Protein AF-A0A1C3F1T4-F1 (afdb_monomer)

Solvent-accessible surface area (backbone atoms only — not comparable to full-atom values): 3656 Å² total; per-residue (Å²): 119,94,44,44,42,52,41,32,50,53,47,47,51,38,41,74,72,69,41,85,41,74,49,78,45,40,32,65,41,44,64,49,22,48,74,45,49,54,52,38,62,74,67,69,53,81,65,49,78,51,66,56,91,48,80,68,80,90,68,88,131

Sequence (61 aa):
MQSEAGAAGSFHGSLQAGALTTTYTASQGLLLMVPNMHKIAGELLPGVFHVSARALLVHAL

Mean predicted aligned error: 2.79 Å

Foldseek 3Di:
DPALLVVLVVQLVCQVVVHADEEEEEAPSVVSNVVSVVVCVVVVGRYYYHYDYDYHDPDDD

Nearest PDB structures (foldseek):
  2c3m-assembly1_A  TM=9.742E-01  e=1.307E-06  Desulfocurvibacter africanus
  6cio-assembly2_D  TM=9.715E-01  e=3.187E-06  Moorella thermoacetica ATCC 39073
  6ciq-assembly2_C  TM=9.704E-01  e=3.413E-06  Moorella thermoacetica ATCC 39073
  6cin-assembly3_E  TM=9.710E-01  e=4.192E-06  Moorella thermoacetica ATCC 39073
  3om1-assembly1_A  TM=4.835E-01  e=2.337E+00  Rattus norvegicus

Secondary structure (DSSP, 8-state):
--SHHHHHHHHHHHHHTT---EEEE-THHHHHHHHHHHHHHHTT---EEEE---PPPSS--

Structure (mmCIF, N/CA/C/O backbone):
data_AF-A0A1C3F1T4-F1
#
_entry.id   AF-A0A1C3F1T4-F1
#
loop_
_at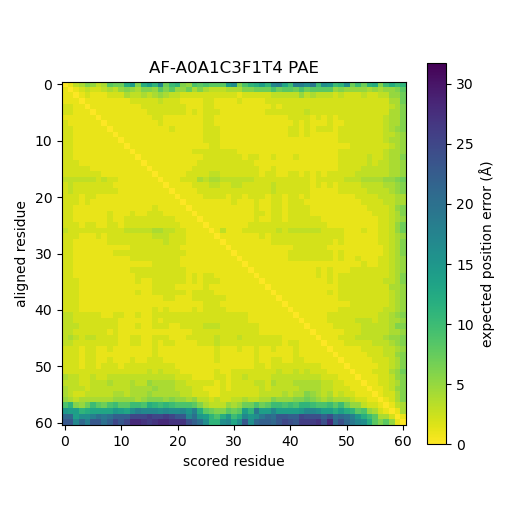om_site.group_PDB
_atom_site.id
_atom_site.type_symbol
_atom_site.label_atom_id
_atom_site.label_alt_id
_atom_site.label_comp_id
_atom_site.label_asym_id
_atom_site.label_entity_id
_atom_site.label_seq_id
_atom_site.pdbx_PDB_ins_code
_atom_site.Cartn_x
_atom_site.Cartn_y
_atom_site.Cartn_z
_atom_site.occupancy
_atom_site.B_iso_or_equiv
_atom_site.auth_seq_id
_atom_site.auth_comp_id
_atom_site.auth_asym_id
_atom_site.auth_atom_id
_atom_site.pdbx_PDB_model_num
ATOM 1 N N . MET A 1 1 ? 1.202 14.369 -4.526 1.00 80.12 1 MET A N 1
ATOM 2 C CA . MET A 1 1 ? 2.446 13.854 -3.904 1.00 80.12 1 MET A CA 1
ATOM 3 C C . MET A 1 1 ? 3.593 14.100 -4.859 1.00 80.12 1 MET A C 1
ATOM 5 O O . MET A 1 1 ? 3.342 14.040 -6.053 1.00 80.12 1 MET A O 1
ATOM 9 N N . GLN A 1 2 ? 4.803 14.359 -4.361 1.00 94.62 2 GLN A N 1
ATOM 10 C CA . GLN A 1 2 ? 5.976 14.619 -5.215 1.00 94.62 2 GLN A CA 1
ATOM 11 C C . GLN A 1 2 ? 6.798 13.356 -5.538 1.00 94.62 2 GLN A C 1
ATOM 13 O O . GLN A 1 2 ? 7.576 13.357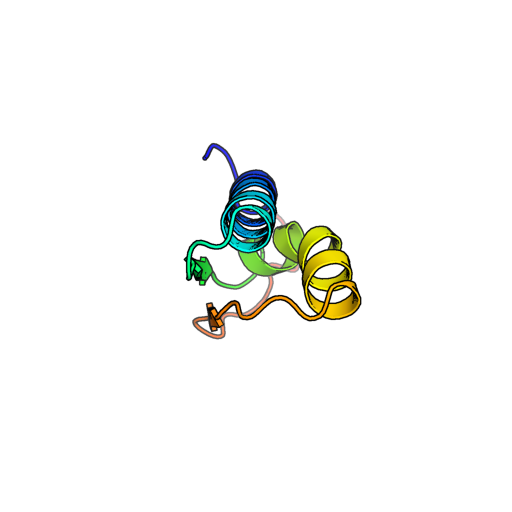 -6.480 1.00 94.62 2 GLN A O 1
ATOM 18 N N . SER A 1 3 ? 6.623 12.277 -4.770 1.00 96.81 3 SER A N 1
ATOM 19 C CA . SER A 1 3 ? 7.238 10.966 -5.004 1.00 96.81 3 SER A CA 1
ATOM 20 C C . SER A 1 3 ? 6.378 9.861 -4.399 1.00 96.81 3 SER A C 1
ATOM 22 O O . SER A 1 3 ? 5.487 10.130 -3.582 1.00 96.81 3 SER A O 1
ATOM 24 N N . GLU A 1 4 ? 6.674 8.613 -4.742 1.00 98.31 4 GLU A N 1
ATOM 25 C CA . GLU A 1 4 ? 6.037 7.435 -4.163 1.00 98.31 4 GLU A CA 1
ATOM 26 C C . GLU A 1 4 ? 6.316 7.301 -2.660 1.00 98.31 4 GLU A C 1
ATOM 28 O O . GLU A 1 4 ? 5.442 6.851 -1.923 1.00 98.31 4 GLU A O 1
ATOM 33 N N . ALA A 1 5 ? 7.463 7.784 -2.168 1.00 97.88 5 ALA A N 1
ATOM 34 C CA . ALA A 1 5 ? 7.723 7.864 -0.727 1.00 97.88 5 ALA A CA 1
ATOM 35 C C . ALA A 1 5 ? 6.719 8.793 -0.025 1.00 97.88 5 ALA A C 1
ATOM 37 O O . ALA A 1 5 ? 6.134 8.426 0.997 1.00 97.88 5 ALA A O 1
ATOM 38 N N . GLY A 1 6 ? 6.472 9.978 -0.600 1.00 98.06 6 GLY A N 1
ATOM 39 C CA . GLY A 1 6 ? 5.437 10.891 -0.112 1.00 98.06 6 GLY A CA 1
ATOM 40 C C . GLY A 1 6 ? 4.045 10.273 -0.228 1.00 98.06 6 GLY A C 1
ATOM 41 O O . GLY A 1 6 ? 3.260 10.351 0.716 1.00 98.06 6 GLY A O 1
ATOM 42 N N . ALA A 1 7 ? 3.776 9.587 -1.346 1.00 98.38 7 ALA A N 1
ATOM 43 C CA . ALA A 1 7 ? 2.523 8.877 -1.575 1.00 98.38 7 ALA A CA 1
ATOM 44 C C . ALA A 1 7 ? 2.231 7.833 -0.498 1.00 98.38 7 ALA A C 1
ATOM 46 O O . ALA A 1 7 ? 1.130 7.819 0.049 1.00 98.38 7 ALA A O 1
ATOM 47 N N . ALA A 1 8 ? 3.227 7.030 -0.129 1.00 98.38 8 ALA A N 1
ATOM 48 C CA . ALA A 1 8 ? 3.108 6.060 0.950 1.00 98.38 8 ALA A CA 1
ATOM 49 C C . ALA A 1 8 ? 2.909 6.723 2.324 1.00 98.38 8 ALA A C 1
ATOM 51 O O . ALA A 1 8 ? 2.203 6.173 3.164 1.00 98.38 8 ALA A O 1
ATOM 52 N N . GLY A 1 9 ? 3.477 7.916 2.536 1.00 98.19 9 GLY A N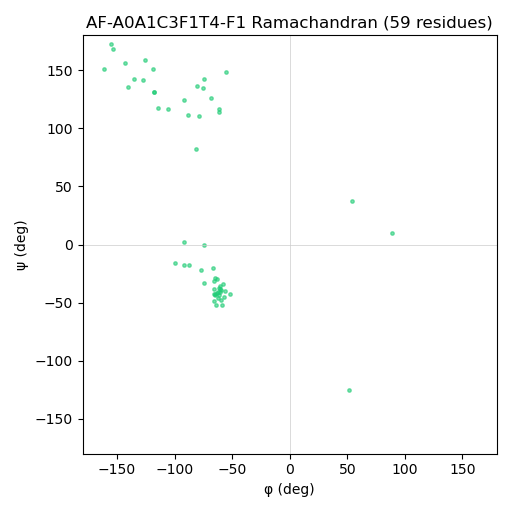 1
ATOM 53 C CA . GLY A 1 9 ? 3.298 8.698 3.758 1.00 98.19 9 GLY A CA 1
ATOM 54 C C . GLY A 1 9 ? 1.854 9.153 3.974 1.00 98.19 9 GLY A C 1
ATOM 55 O O . GLY A 1 9 ? 1.286 8.881 5.030 1.00 98.19 9 GLY A O 1
ATOM 56 N N . SER A 1 10 ? 1.211 9.802 2.994 1.00 98.50 10 SER A N 1
ATOM 57 C CA . SER A 1 10 ? -0.209 10.154 3.193 1.00 98.50 10 SER A CA 1
ATOM 58 C C . SER A 1 10 ? -1.155 8.973 3.003 1.00 98.50 10 SER A C 1
ATOM 60 O O . SER A 1 10 ? -2.238 9.008 3.570 1.00 98.50 10 SER A O 1
ATOM 62 N N . PHE A 1 11 ? -0.759 7.912 2.290 1.00 98.56 11 PHE A N 1
ATOM 63 C CA . PHE A 1 11 ? -1.486 6.640 2.322 1.00 98.56 11 PHE A CA 1
ATOM 64 C C . PHE A 1 11 ? -1.538 6.079 3.754 1.00 98.56 11 PHE A C 1
ATOM 66 O O . PHE A 1 11 ? -2.623 5.778 4.244 1.00 98.56 11 PHE A O 1
ATOM 73 N N . HIS A 1 12 ? -0.403 6.036 4.465 1.00 98.75 12 HIS A N 1
ATOM 74 C CA . HIS A 1 12 ? -0.349 5.655 5.883 1.00 98.75 12 HI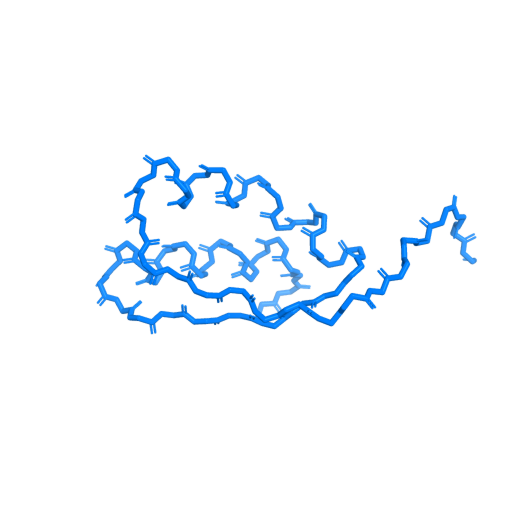S A CA 1
ATOM 75 C C . HIS A 1 12 ? -1.217 6.575 6.752 1.00 98.75 12 HIS A C 1
ATOM 77 O O . HIS A 1 12 ? -2.092 6.091 7.467 1.00 98.75 12 HIS A O 1
ATOM 83 N N . GLY A 1 13 ? -1.039 7.896 6.646 1.00 98.62 13 GLY A N 1
ATOM 84 C CA . GLY A 1 13 ? -1.804 8.859 7.446 1.00 98.62 13 GLY A CA 1
ATOM 85 C C . GLY A 1 13 ? -3.318 8.800 7.200 1.00 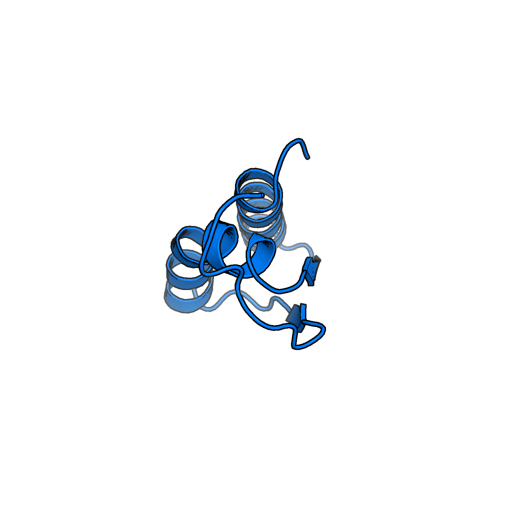98.62 13 GLY A C 1
ATOM 86 O O . GLY A 1 13 ? -4.099 8.907 8.140 1.00 98.62 13 GLY A O 1
ATOM 87 N N . SER A 1 14 ? -3.741 8.572 5.954 1.00 98.62 14 SER A N 1
ATOM 88 C CA . SER A 1 14 ? -5.155 8.416 5.587 1.00 98.62 14 SER A CA 1
ATOM 89 C C . SER A 1 14 ? -5.773 7.165 6.222 1.00 98.62 14 SER A C 1
ATOM 91 O O . SER A 1 14 ? -6.868 7.233 6.781 1.00 98.62 14 SER A O 1
ATOM 93 N N . LEU A 1 15 ? -5.042 6.044 6.222 1.00 98.56 15 LEU A N 1
ATOM 94 C CA . LEU A 1 15 ? -5.471 4.821 6.904 1.00 98.56 15 LEU A CA 1
ATOM 95 C C . LEU A 1 15 ? -5.557 5.007 8.424 1.00 98.56 15 LEU A C 1
ATOM 97 O O . LEU A 1 15 ? -6.542 4.586 9.026 1.00 98.56 15 LEU A O 1
ATOM 101 N N . GLN A 1 16 ? -4.572 5.672 9.040 1.00 98.50 16 GLN A N 1
ATOM 102 C CA . GLN A 1 16 ? -4.618 5.999 10.473 1.00 98.50 16 GLN A CA 1
ATOM 103 C C . GLN A 1 16 ? -5.815 6.889 10.826 1.00 98.50 16 GLN A C 1
ATOM 105 O O . GLN A 1 16 ? -6.415 6.727 11.885 1.00 98.50 16 GLN A O 1
ATOM 110 N N . ALA A 1 17 ? -6.190 7.806 9.931 1.00 98.56 17 ALA A N 1
ATOM 111 C CA . ALA A 1 17 ? -7.361 8.663 10.092 1.00 98.56 17 ALA A CA 1
ATOM 112 C C . ALA A 1 17 ? -8.703 7.933 9.855 1.00 98.56 17 ALA A C 1
ATOM 114 O O . ALA A 1 17 ? -9.760 8.553 9.969 1.00 98.56 17 ALA A O 1
ATOM 115 N N . GLY A 1 18 ? -8.685 6.633 9.535 1.00 97.94 18 GLY A N 1
ATOM 116 C CA . GLY A 1 18 ? -9.881 5.802 9.368 1.00 97.94 18 GLY A CA 1
ATOM 117 C C . GLY A 1 18 ? -10.473 5.793 7.956 1.00 97.94 18 GLY A C 1
ATOM 118 O O . GLY A 1 18 ? -11.564 5.258 7.760 1.00 97.94 18 GLY A O 1
ATOM 119 N N . ALA A 1 19 ? -9.781 6.355 6.961 1.00 98.56 19 ALA A N 1
ATOM 120 C CA . ALA A 1 19 ? -10.228 6.325 5.573 1.00 98.56 19 ALA A CA 1
ATOM 121 C C . ALA A 1 19 ? -9.644 5.113 4.830 1.00 98.56 19 ALA A C 1
ATOM 123 O O . ALA A 1 19 ? -8.424 4.950 4.735 1.00 98.56 19 ALA A O 1
ATOM 124 N N . LEU A 1 20 ? -10.511 4.282 4.241 1.00 98.25 20 LEU A N 1
ATOM 125 C CA . LEU A 1 20 ? -10.079 3.188 3.366 1.00 98.25 20 LEU A CA 1
ATOM 126 C C . LEU A 1 20 ? -9.344 3.765 2.157 1.00 98.25 20 LEU A C 1
ATOM 128 O O . LEU A 1 20 ? -9.915 4.509 1.361 1.00 98.25 20 LEU A O 1
ATOM 132 N N . THR A 1 21 ? -8.064 3.425 2.037 1.00 98.62 21 THR A N 1
ATOM 133 C CA . THR A 1 21 ? -7.161 4.044 1.068 1.00 98.62 21 THR A CA 1
ATOM 134 C C . THR A 1 21 ? -6.470 2.966 0.242 1.00 98.62 21 THR A C 1
ATOM 136 O O . THR A 1 21 ? -6.094 1.909 0.751 1.00 98.62 21 THR A O 1
ATOM 139 N N . THR A 1 22 ? -6.297 3.239 -1.049 1.00 98.56 22 THR A N 1
ATOM 140 C CA . THR A 1 22 ? -5.546 2.403 -1.992 1.00 98.56 22 THR A CA 1
ATOM 141 C C . THR A 1 22 ? -4.472 3.237 -2.688 1.00 98.56 22 THR A C 1
ATOM 143 O O . THR A 1 22 ? -4.565 4.466 -2.728 1.00 98.56 22 THR A O 1
ATOM 146 N N . THR A 1 23 ? -3.448 2.591 -3.237 1.00 98.62 23 THR A N 1
ATOM 147 C CA . THR A 1 23 ? -2.439 3.251 -4.075 1.00 98.62 23 THR A CA 1
ATOM 148 C C . THR A 1 23 ? -1.998 2.356 -5.228 1.00 98.62 23 THR A C 1
ATOM 150 O O . THR A 1 23 ? -2.103 1.131 -5.151 1.00 98.62 23 THR A O 1
ATOM 153 N N . TYR A 1 24 ? -1.489 2.972 -6.293 1.00 98.56 24 TYR A N 1
ATOM 154 C CA . TYR A 1 24 ? -0.981 2.297 -7.486 1.00 98.56 24 TYR A CA 1
ATOM 155 C C . TYR A 1 24 ? 0.509 2.601 -7.651 1.00 98.56 24 TYR A C 1
ATOM 157 O O . TYR A 1 24 ? 0.915 3.759 -7.565 1.00 98.56 24 TYR A O 1
ATOM 165 N N . THR A 1 25 ? 1.336 1.581 -7.880 1.00 98.56 25 THR A N 1
ATOM 166 C CA . THR A 1 25 ? 2.791 1.758 -8.045 1.00 98.56 25 THR A CA 1
ATOM 167 C C . THR A 1 25 ? 3.424 0.625 -8.860 1.00 98.56 25 THR A C 1
ATOM 169 O O . THR A 1 25 ? 2.761 -0.354 -9.205 1.00 98.56 25 THR A O 1
ATOM 172 N N . ALA A 1 26 ? 4.710 0.760 -9.193 1.00 98.50 26 ALA A N 1
ATOM 173 C CA . ALA A 1 26 ? 5.496 -0.242 -9.911 1.00 98.50 26 ALA A CA 1
ATOM 174 C C . ALA A 1 26 ? 7.008 -0.012 -9.750 1.00 98.50 26 ALA A C 1
ATOM 176 O O . ALA A 1 26 ? 7.463 1.133 -9.718 1.00 98.50 26 ALA A O 1
ATOM 177 N N . SER A 1 27 ? 7.810 -1.083 -9.813 1.00 97.69 27 SER A N 1
ATOM 178 C CA . SER A 1 27 ? 9.282 -1.013 -9.920 1.00 97.69 27 SER A CA 1
ATOM 179 C C . SER A 1 27 ? 9.911 -0.094 -8.850 1.00 97.69 27 SER A C 1
ATOM 181 O O . SER A 1 27 ? 9.647 -0.276 -7.664 1.00 97.69 27 SER A O 1
ATOM 183 N N . GLN A 1 28 ? 10.711 0.899 -9.247 1.00 97.44 28 GLN A N 1
ATOM 184 C CA . GLN A 1 28 ? 11.419 1.822 -8.353 1.00 97.44 28 GLN A CA 1
ATOM 185 C C . GLN A 1 28 ? 10.485 2.597 -7.417 1.00 97.44 28 GLN A C 1
ATOM 187 O O . GLN A 1 28 ? 10.824 2.818 -6.257 1.00 97.44 28 GLN A O 1
ATOM 192 N N . GLY A 1 29 ? 9.278 2.930 -7.880 1.00 97.81 29 GLY A N 1
ATOM 193 C CA . GLY A 1 29 ? 8.275 3.572 -7.040 1.00 97.81 29 GLY A CA 1
ATOM 194 C C . GLY A 1 29 ? 7.897 2.710 -5.834 1.00 97.81 29 GLY A C 1
ATOM 195 O O . GLY A 1 29 ? 7.775 3.228 -4.729 1.00 97.81 29 GLY A O 1
ATOM 196 N N . LEU A 1 30 ? 7.786 1.385 -6.003 1.00 98.31 30 LEU A N 1
ATOM 197 C CA . LEU A 1 30 ? 7.470 0.471 -4.900 1.00 98.31 30 LEU A CA 1
ATOM 198 C C . LEU A 1 30 ? 8.591 0.440 -3.853 1.00 98.31 30 LEU A C 1
ATOM 200 O O . LEU A 1 30 ? 8.295 0.426 -2.660 1.00 98.31 30 LEU A O 1
ATOM 204 N N . LEU A 1 31 ? 9.861 0.492 -4.272 1.00 97.75 31 LEU A N 1
ATOM 205 C CA . LEU A 1 31 ? 10.996 0.517 -3.339 1.00 97.75 31 LEU A CA 1
ATOM 206 C C . LEU A 1 31 ? 10.956 1.737 -2.414 1.00 97.75 31 LEU A C 1
ATOM 208 O O . LEU A 1 31 ? 11.230 1.617 -1.221 1.00 97.75 31 LEU A O 1
ATOM 212 N N . LEU A 1 32 ? 10.541 2.891 -2.937 1.00 98.19 32 LEU A N 1
ATOM 213 C CA . LEU A 1 32 ? 10.383 4.114 -2.148 1.00 98.19 32 LEU A CA 1
ATOM 214 C C . LEU A 1 32 ? 9.248 4.023 -1.112 1.00 98.19 32 LEU A C 1
ATOM 216 O O . LEU A 1 32 ? 9.242 4.781 -0.142 1.00 98.19 32 LEU A O 1
ATOM 220 N N . MET A 1 33 ? 8.299 3.098 -1.285 1.00 98.56 33 MET A N 1
ATOM 221 C CA . MET A 1 33 ? 7.187 2.887 -0.352 1.00 98.56 33 MET A CA 1
ATOM 222 C C . MET A 1 33 ? 7.520 1.903 0.784 1.00 98.56 33 MET A C 1
ATOM 224 O O . MET A 1 33 ? 6.839 1.926 1.812 1.00 98.56 33 MET A O 1
ATOM 228 N N . VAL A 1 34 ? 8.569 1.078 0.645 1.00 98.38 34 VAL A N 1
ATOM 229 C CA . VAL A 1 34 ? 8.925 -0.003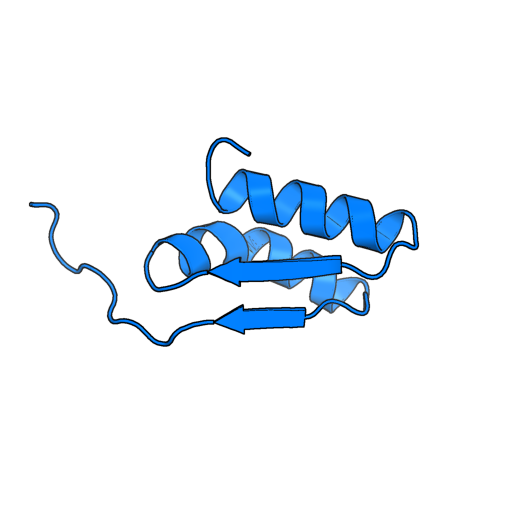 1.592 1.00 98.38 34 VAL A CA 1
ATOM 230 C C . VAL A 1 34 ? 9.024 0.457 3.056 1.00 98.38 34 VAL A C 1
ATOM 232 O O . VAL A 1 34 ? 8.491 -0.247 3.920 1.00 98.38 34 VAL A O 1
ATOM 235 N N . PRO A 1 35 ? 9.624 1.617 3.398 1.00 98.50 35 PRO A N 1
ATOM 236 C CA . PRO A 1 35 ? 9.672 2.063 4.792 1.00 98.50 35 PRO A CA 1
ATOM 237 C C . PRO A 1 35 ? 8.283 2.280 5.411 1.00 98.50 35 PRO A C 1
ATOM 239 O O . PRO A 1 35 ? 8.048 1.892 6.553 1.00 98.50 35 PRO A O 1
ATOM 242 N N . ASN A 1 36 ? 7.343 2.862 4.659 1.00 98.50 36 ASN A N 1
ATOM 243 C CA . ASN A 1 36 ? 5.970 3.060 5.132 1.00 98.50 36 ASN A CA 1
ATOM 244 C C . ASN A 1 36 ? 5.178 1.746 5.137 1.00 98.50 36 ASN A C 1
ATOM 246 O O . ASN A 1 36 ? 4.385 1.536 6.048 1.00 98.50 36 ASN A O 1
ATOM 250 N N . MET A 1 37 ? 5.431 0.823 4.199 1.00 98.56 37 MET A N 1
ATOM 251 C CA . MET A 1 37 ? 4.784 -0.499 4.201 1.00 98.56 37 MET A CA 1
ATOM 252 C C . MET A 1 37 ? 5.010 -1.253 5.518 1.00 98.56 37 MET A C 1
ATOM 254 O O . MET A 1 37 ? 4.070 -1.843 6.044 1.00 98.56 37 MET A O 1
ATOM 258 N N . HIS A 1 38 ? 6.219 -1.184 6.086 1.00 98.62 38 HIS A N 1
ATOM 259 C CA . HIS A 1 38 ? 6.514 -1.804 7.381 1.00 98.62 38 HIS A CA 1
ATOM 260 C C . HIS A 1 38 ? 5.679 -1.211 8.521 1.00 98.62 38 HIS A C 1
ATOM 262 O O . HIS A 1 38 ? 5.183 -1.959 9.360 1.00 98.62 38 HIS A O 1
ATOM 268 N N . LYS A 1 39 ? 5.488 0.114 8.545 1.00 98.50 39 LYS A N 1
ATOM 269 C CA . LYS A 1 39 ? 4.660 0.775 9.566 1.00 98.50 39 LYS A CA 1
ATOM 270 C C . LYS A 1 39 ? 3.196 0.370 9.447 1.00 98.50 39 LYS A C 1
ATOM 272 O O . LYS A 1 39 ? 2.592 -0.052 10.421 1.00 98.50 39 LYS A O 1
ATOM 277 N N . ILE A 1 40 ? 2.659 0.424 8.232 1.00 98.69 40 ILE A N 1
ATOM 278 C CA . ILE A 1 40 ? 1.257 0.107 7.936 1.00 98.69 40 ILE A CA 1
ATOM 279 C C . ILE A 1 40 ? 0.936 -1.342 8.298 1.00 98.69 40 ILE A C 1
ATOM 281 O O . ILE A 1 40 ? -0.089 -1.605 8.923 1.00 98.69 40 ILE A O 1
ATOM 285 N N . ALA A 1 41 ? 1.831 -2.272 7.950 1.00 98.62 41 ALA A N 1
ATOM 286 C CA . ALA A 1 41 ? 1.701 -3.670 8.339 1.00 98.62 41 ALA A CA 1
ATOM 287 C C . ALA A 1 41 ? 1.820 -3.854 9.861 1.00 98.62 41 ALA A C 1
ATOM 289 O O . ALA A 1 41 ? 1.028 -4.589 10.443 1.00 98.62 41 ALA A O 1
ATOM 290 N N . GLY A 1 42 ? 2.765 -3.168 10.514 1.00 98.56 42 GLY A N 1
ATOM 291 C CA . GLY A 1 42 ? 2.947 -3.223 11.969 1.00 98.56 42 GLY A CA 1
ATOM 292 C C . GLY A 1 42 ? 1.765 -2.661 12.766 1.00 98.56 42 GLY A C 1
ATOM 293 O O . GLY A 1 42 ? 1.494 -3.122 13.869 1.00 98.56 42 GLY A O 1
ATOM 294 N N . GLU A 1 43 ? 1.036 -1.707 12.193 1.00 98.75 43 GLU A N 1
ATOM 295 C CA . GLU A 1 43 ? -0.174 -1.110 12.769 1.00 98.75 43 GLU A CA 1
ATOM 296 C C . GLU A 1 43 ? -1.466 -1.828 12.338 1.00 98.75 43 GLU A C 1
ATOM 298 O O . GLU A 1 43 ? -2.555 -1.419 12.734 1.00 98.75 43 GLU A O 1
ATOM 303 N N . LEU A 1 44 ? -1.356 -2.904 11.545 1.00 98.44 44 LEU A N 1
ATOM 304 C CA . LEU A 1 44 ? -2.477 -3.716 11.053 1.00 98.44 44 LEU A CA 1
ATOM 305 C C . LEU A 1 44 ? -3.555 -2.894 10.322 1.00 98.44 44 LEU A C 1
ATOM 307 O O . LEU A 1 44 ? -4.752 -3.166 10.430 1.00 98.44 44 LEU A O 1
ATOM 311 N N . LEU A 1 45 ? -3.132 -1.882 9.562 1.00 98.62 45 LEU A N 1
ATOM 312 C CA . LEU A 1 45 ? -4.051 -0.978 8.875 1.00 98.62 45 LEU A CA 1
ATOM 313 C C . LEU A 1 45 ? -4.581 -1.585 7.559 1.00 98.62 45 LEU A C 1
ATOM 315 O O . LEU A 1 45 ? -3.797 -2.120 6.767 1.00 98.62 45 LEU A O 1
ATOM 319 N N . PRO A 1 46 ? -5.892 -1.466 7.263 1.00 98.31 46 PRO A N 1
ATOM 320 C CA . PRO A 1 46 ? -6.511 -2.093 6.095 1.00 98.31 46 PRO A CA 1
ATOM 321 C C . PRO A 1 46 ? -6.291 -1.267 4.815 1.00 98.31 46 PRO A C 1
ATOM 323 O O . PRO A 1 46 ? -7.161 -0.508 4.388 1.00 98.31 46 PRO A O 1
ATOM 326 N N . GLY A 1 47 ? -5.122 -1.421 4.191 1.00 97.88 47 GLY A N 1
ATOM 327 C CA . GLY A 1 47 ? -4.762 -0.765 2.930 1.00 97.88 47 GLY A CA 1
ATOM 328 C C . GLY A 1 47 ? -4.477 -1.743 1.790 1.00 97.88 47 GLY A C 1
ATOM 329 O O . GLY A 1 47 ? -3.993 -2.850 2.017 1.00 97.88 47 GLY A O 1
ATOM 330 N N . VAL A 1 48 ? -4.731 -1.320 0.547 1.00 98.69 48 VAL A N 1
ATOM 331 C CA . VAL A 1 48 ? -4.432 -2.115 -0.659 1.00 98.69 48 VAL A CA 1
ATOM 332 C C . VAL A 1 48 ? -3.411 -1.393 -1.536 1.00 98.69 48 VAL A C 1
ATOM 334 O O . VAL A 1 48 ? -3.561 -0.214 -1.847 1.00 98.69 48 VAL A O 1
ATOM 337 N N . PHE A 1 49 ? -2.379 -2.121 -1.960 1.00 98.62 49 PHE A N 1
ATOM 338 C CA . PHE A 1 49 ? -1.436 -1.677 -2.984 1.00 98.62 49 PHE A CA 1
ATOM 339 C C . PHE A 1 49 ? -1.738 -2.432 -4.274 1.00 98.62 49 PHE A C 1
ATOM 341 O O . PHE A 1 49 ? -1.581 -3.652 -4.340 1.00 98.62 49 PHE A O 1
ATOM 348 N N . HIS A 1 50 ? -2.130 -1.712 -5.317 1.00 98.75 50 HIS A N 1
ATOM 349 C CA . HIS A 1 50 ? -2.197 -2.263 -6.662 1.00 98.75 50 HIS A CA 1
ATOM 350 C C . HIS A 1 50 ? -0.840 -2.073 -7.339 1.00 98.75 50 HIS A C 1
ATOM 352 O O . HIS A 1 50 ? -0.417 -0.953 -7.629 1.00 98.75 50 HIS A O 1
ATOM 358 N N . VAL A 1 51 ? -0.139 -3.179 -7.581 1.00 98.38 51 VAL A N 1
ATOM 359 C CA . VAL A 1 51 ? 1.219 -3.156 -8.130 1.00 98.38 51 VAL A CA 1
ATOM 360 C C . VAL A 1 51 ? 1.224 -3.780 -9.517 1.00 98.38 51 VAL A C 1
ATOM 362 O O . VAL A 1 51 ? 0.963 -4.974 -9.658 1.00 98.38 51 VAL A O 1
ATOM 365 N 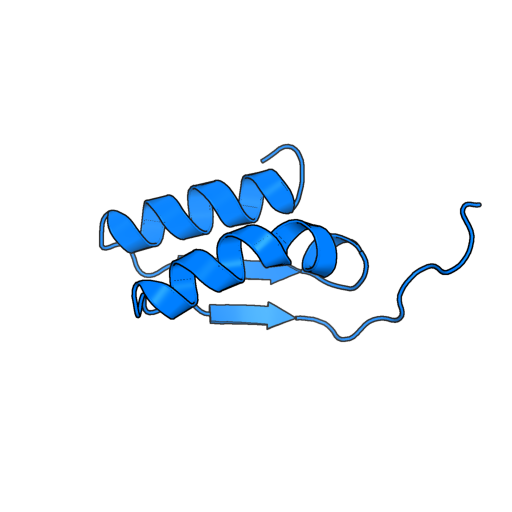N . SER A 1 52 ? 1.572 -3.001 -10.545 1.00 98.50 52 SER A N 1
ATOM 366 C CA . SER A 1 52 ? 1.951 -3.593 -11.830 1.00 98.50 52 SER A CA 1
ATOM 367 C C . SER A 1 52 ? 3.391 -4.096 -11.721 1.00 98.50 52 SER A C 1
ATOM 369 O O . SER A 1 52 ? 4.341 -3.324 -11.566 1.00 98.50 52 SER A O 1
ATOM 371 N N . ALA A 1 53 ? 3.559 -5.420 -11.723 1.00 97.88 53 ALA A N 1
ATOM 372 C CA . ALA A 1 53 ? 4.872 -6.039 -11.588 1.00 97.88 53 ALA A CA 1
ATOM 373 C C . ALA A 1 53 ? 5.771 -5.617 -12.762 1.00 97.88 53 ALA A C 1
ATOM 375 O O . ALA A 1 53 ? 5.506 -5.937 -13.919 1.00 97.88 53 ALA A O 1
ATOM 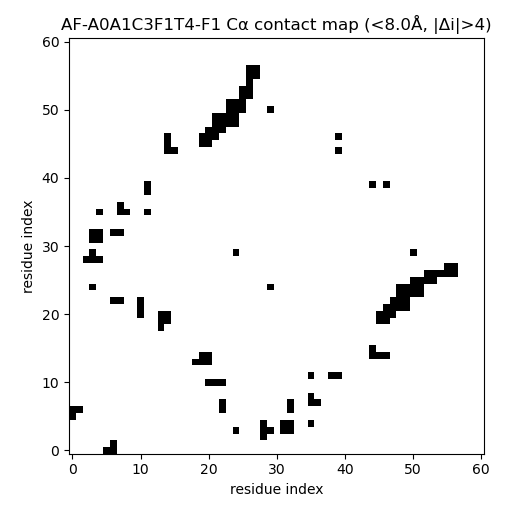376 N N . ARG A 1 54 ? 6.833 -4.866 -12.454 1.00 97.62 54 ARG A N 1
ATOM 377 C CA . ARG A 1 54 ? 7.776 -4.301 -13.425 1.00 97.62 54 ARG A CA 1
ATOM 378 C C . ARG A 1 54 ? 9.189 -4.395 -12.864 1.00 97.62 54 ARG A C 1
ATOM 380 O O . ARG A 1 54 ? 9.400 -4.070 -11.696 1.00 97.62 54 ARG A O 1
ATOM 387 N N . ALA A 1 55 ? 10.138 -4.811 -13.701 1.00 96.75 55 ALA A N 1
ATOM 388 C CA . ALA A 1 55 ? 11.538 -4.981 -13.317 1.00 96.75 55 ALA A CA 1
ATOM 389 C C . ALA A 1 55 ? 12.141 -3.698 -12.721 1.00 96.75 55 ALA A C 1
ATOM 391 O O . ALA A 1 55 ? 11.765 -2.584 -13.098 1.00 96.75 55 ALA A O 1
ATOM 392 N N . LEU A 1 56 ? 13.081 -3.864 -11.792 1.00 95.81 56 LEU A N 1
ATOM 393 C CA . LEU A 1 56 ? 13.880 -2.766 -11.257 1.00 95.81 56 LEU A CA 1
ATOM 394 C C . LEU A 1 56 ? 14.927 -2.331 -12.284 1.00 95.81 56 LEU A C 1
ATOM 396 O O . LEU A 1 56 ? 15.528 -3.160 -12.965 1.00 95.81 56 LEU A O 1
ATOM 400 N N . LEU A 1 57 ? 15.170 -1.026 -12.361 1.00 94.06 57 LEU A N 1
ATOM 401 C CA . LEU A 1 57 ? 16.361 -0.503 -13.028 1.00 94.06 57 LEU A CA 1
ATOM 402 C C . LEU A 1 57 ? 17.607 -0.875 -12.218 1.00 94.06 57 LEU A C 1
ATOM 404 O O . LEU A 1 57 ? 17.677 -0.572 -11.029 1.00 94.06 57 LEU A O 1
ATOM 408 N N . VAL A 1 58 ? 18.575 -1.516 -12.872 1.00 91.50 58 VAL A N 1
ATOM 409 C CA . VAL A 1 58 ? 19.860 -1.921 -12.269 1.00 91.50 58 VAL A CA 1
ATOM 410 C C . VAL A 1 58 ? 20.981 -0.928 -12.620 1.00 91.50 58 VAL A C 1
ATOM 412 O O . VAL A 1 58 ? 22.004 -0.887 -11.950 1.00 91.50 58 VAL A O 1
ATOM 415 N N . HIS A 1 59 ? 20.759 -0.079 -13.629 1.00 83.44 59 HIS A N 1
ATOM 416 C CA . HIS A 1 59 ? 21.655 1.002 -14.037 1.00 83.44 59 HIS A CA 1
ATOM 417 C C . HIS A 1 59 ? 20.835 2.270 -14.294 1.00 83.44 59 HIS A C 1
ATOM 419 O O . HIS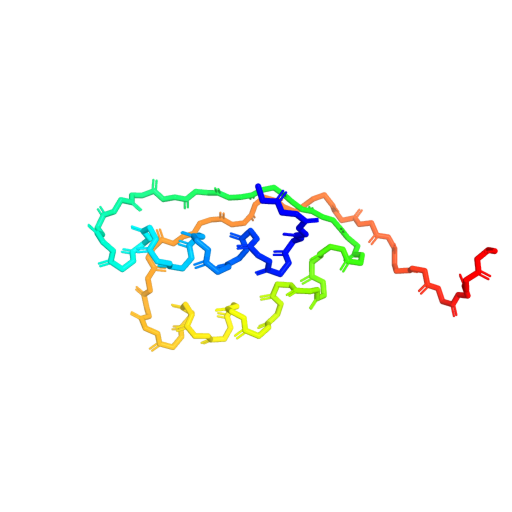 A 1 59 ? 19.712 2.187 -14.800 1.00 83.44 59 HIS A O 1
ATOM 425 N N . ALA A 1 60 ? 21.385 3.428 -13.925 1.00 72.25 60 ALA A N 1
ATOM 426 C CA . ALA A 1 60 ? 20.832 4.719 -14.318 1.00 72.25 60 ALA A CA 1
ATOM 427 C C . ALA A 1 60 ? 21.169 4.978 -15.796 1.00 72.25 60 ALA A C 1
ATOM 429 O O . ALA A 1 60 ? 22.293 4.696 -16.214 1.00 72.25 60 ALA A O 1
ATOM 430 N N . LEU A 1 61 ? 20.179 5.442 -16.564 1.00 59.62 61 LEU A N 1
ATOM 431 C CA . LEU A 1 61 ? 20.343 5.875 -17.954 1.00 59.62 61 LEU A CA 1
ATOM 432 C C . LEU A 1 61 ? 21.060 7.229 -18.006 1.00 59.62 61 LEU A C 1
ATOM 434 O O . LEU A 1 61 ? 20.706 8.088 -17.163 1.00 59.62 61 LEU A O 1
#

Radius of gyration: 12.07 Å; Cα contacts (8 Å, |Δi|>4): 70; chains: 1; bounding box: 32×21×31 Å

pLDDT: mean 96.43, std 6.54, range [59.62, 98.75]